Protein AF-A0A2N0VGQ1-F1 (afdb_monomer)

Organism: NCBI:txid2053187

Sequence (63 aa):
MKNSQNSAVQKESNLHTKRCLYCGQPEQLVWVHGHGQCAHCGTNVEECCRGESCFPQIDNSKA

Foldseek 3Di:
DDDDPDDDDDPPPPCPQDADPPPRHRADWDDDQHFTAGPPPRHTPDDNDPPPDPDPPPPPVPD

Nearest PDB structures (foldseek):
  4bts-assembly1_B9  TM=4.116E-01  e=4.292E-01  Tetrahymena thermophila
  2k4x-assembly1_A  TM=3.541E-01  e=1.572E+00  Thermoplasma acidophilum

Radius of gyration: 24.2 Å; Cα contacts (8 Å, |Δi|>4): 53; chains: 1; bounding box: 52×19×74 Å

Solvent-accessible surface area (backbone atoms only — not comparable to full-atom values): 4533 Å² total; per-residue (Å²): 137,86,85,76,85,81,76,83,86,85,79,82,72,82,76,75,73,57,49,35,91,86,78,66,46,74,60,45,71,41,80,50,93,90,23,39,21,31,70,86,78,66,49,62,78,42,74,78,62,91,71,7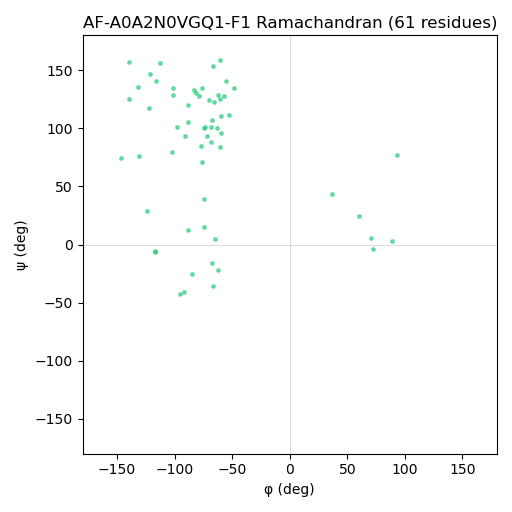8,62,94,62,81,83,80,72,80,87,80,120

Structure (mmCIF, N/CA/C/O backbone):
data_AF-A0A2N0VGQ1-F1
#
_entry.id   AF-A0A2N0VGQ1-F1
#
loop_
_atom_site.group_PDB
_atom_site.id
_atom_site.type_symbol
_atom_site.label_atom_id
_atom_site.label_alt_id
_ato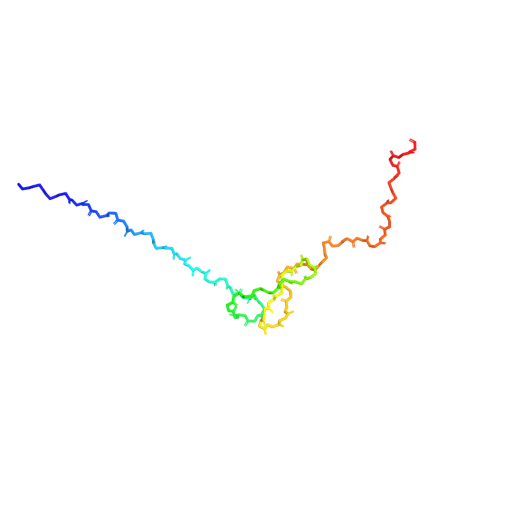m_site.label_comp_id
_atom_site.label_asym_id
_atom_s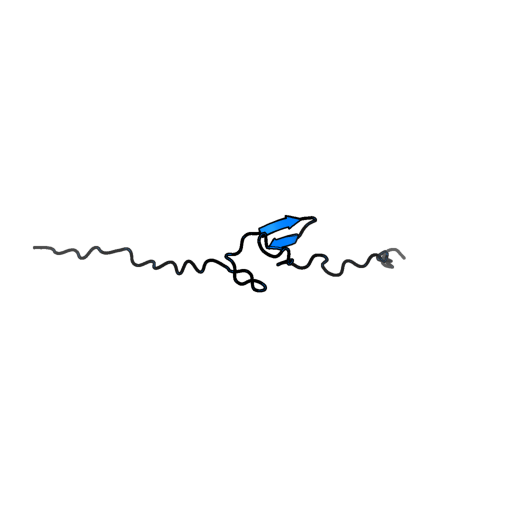ite.label_entity_id
_atom_site.label_seq_id
_atom_site.pdbx_PDB_ins_code
_atom_site.Cartn_x
_atom_site.Cartn_y
_atom_site.Cartn_z
_atom_site.occupancy
_atom_site.B_iso_or_equiv
_atom_site.auth_seq_id
_atom_site.auth_comp_id
_atom_site.auth_asym_id
_atom_site.auth_atom_id
_atom_site.pdbx_PDB_model_num
ATOM 1 N N . MET A 1 1 ? -7.329 11.469 60.378 1.00 48.19 1 MET A N 1
ATOM 2 C CA . MET A 1 1 ? -7.769 10.674 59.210 1.00 48.19 1 MET A CA 1
ATOM 3 C C . MET A 1 1 ? -6.887 11.050 58.028 1.00 48.19 1 MET A C 1
ATOM 5 O O . MET A 1 1 ? -6.798 12.230 57.723 1.00 48.19 1 MET A O 1
ATOM 9 N N . LYS A 1 2 ? -6.141 10.099 57.457 1.00 46.06 2 LYS A N 1
ATOM 10 C CA . LYS A 1 2 ? -5.176 10.345 56.373 1.00 46.06 2 LYS A CA 1
ATOM 11 C C . LYS A 1 2 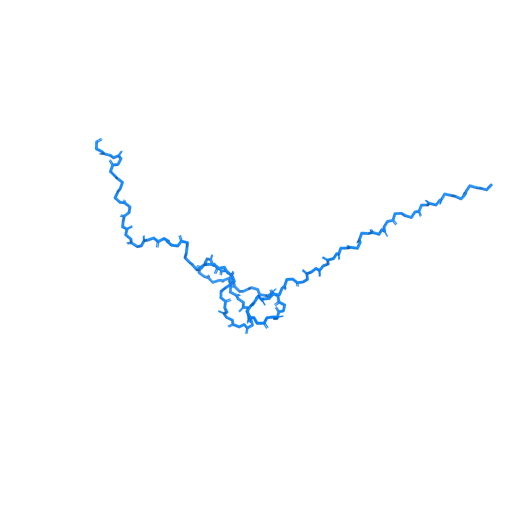? -5.853 9.990 55.044 1.00 46.06 2 LYS A C 1
ATOM 13 O O . LYS A 1 2 ? -5.954 8.805 54.746 1.00 46.06 2 LYS A O 1
ATOM 18 N N . ASN A 1 3 ? -6.328 10.969 54.273 1.00 47.62 3 ASN A N 1
ATOM 19 C CA . ASN A 1 3 ? -6.817 10.706 52.915 1.00 47.62 3 ASN A CA 1
ATOM 20 C C . ASN A 1 3 ? -5.672 10.879 51.918 1.00 47.62 3 ASN A C 1
ATOM 22 O O . ASN A 1 3 ? -5.360 11.975 51.465 1.00 47.62 3 ASN A O 1
ATOM 26 N N . SER A 1 4 ? -5.033 9.746 51.637 1.00 57.66 4 SER A N 1
ATOM 27 C CA . SER A 1 4 ? -4.065 9.552 50.569 1.00 57.66 4 SER A CA 1
ATOM 28 C C . SER A 1 4 ? -4.823 9.525 49.242 1.00 57.66 4 SER A C 1
ATOM 30 O O . SER A 1 4 ? -5.470 8.528 48.920 1.00 57.66 4 SER A O 1
ATOM 32 N N . GLN A 1 5 ? -4.808 10.628 48.493 1.00 64.56 5 GLN A N 1
ATOM 33 C CA . GLN A 1 5 ? -5.313 10.635 47.122 1.00 64.56 5 GLN A CA 1
ATOM 34 C C . GLN A 1 5 ? -4.274 9.978 46.218 1.00 64.56 5 GLN A C 1
ATOM 36 O O . GLN A 1 5 ? -3.409 10.618 45.630 1.00 64.56 5 GLN A O 1
ATOM 41 N N . ASN A 1 6 ? -4.360 8.653 46.172 1.00 64.50 6 ASN A N 1
ATOM 42 C CA . ASN A 1 6 ? -3.694 7.817 45.196 1.00 64.50 6 ASN A CA 1
ATOM 43 C C . ASN A 1 6 ? -4.640 7.701 43.994 1.00 64.50 6 ASN A C 1
ATOM 45 O O . ASN A 1 6 ? -5.672 7.037 44.074 1.00 64.50 6 ASN A O 1
ATOM 49 N N . SER A 1 7 ? -4.344 8.385 42.894 1.00 56.59 7 SER A N 1
ATOM 50 C CA . SER A 1 7 ? -5.025 8.165 41.611 1.00 56.59 7 SER A CA 1
ATOM 51 C C . SER A 1 7 ? -4.035 8.406 40.483 1.00 56.59 7 SER A C 1
ATOM 53 O O . SER A 1 7 ? -4.031 9.428 39.805 1.00 56.59 7 SER A O 1
ATOM 55 N N . ALA A 1 8 ? -3.142 7.429 40.336 1.00 62.72 8 ALA A N 1
ATOM 56 C CA . ALA A 1 8 ? -2.508 7.136 39.067 1.00 62.72 8 ALA A CA 1
ATOM 57 C C . ALA A 1 8 ? -3.580 6.760 38.024 1.00 62.72 8 ALA A C 1
ATOM 59 O O . ALA A 1 8 ? -4.644 6.258 38.378 1.00 62.72 8 ALA A O 1
ATOM 60 N N . VAL A 1 9 ? -3.210 6.893 36.748 1.00 59.38 9 VAL A N 1
ATOM 61 C CA . VAL A 1 9 ? -3.913 6.413 35.542 1.00 59.38 9 VAL A CA 1
ATOM 62 C C . VAL A 1 9 ? -4.861 7.426 34.887 1.00 59.38 9 VAL A C 1
ATOM 64 O O . VAL A 1 9 ? -6.076 7.287 34.906 1.00 59.38 9 VAL A O 1
ATOM 67 N N . GLN A 1 10 ? -4.276 8.385 34.167 1.00 58.00 10 GLN A N 1
ATOM 68 C CA . GLN A 1 10 ? -4.893 8.944 32.959 1.00 58.00 10 GLN A CA 1
ATOM 69 C C . GLN A 1 10 ? -3.849 8.958 31.838 1.00 58.00 10 GLN A C 1
ATOM 71 O O . GLN A 1 10 ? -3.230 9.973 31.540 1.00 58.00 10 GLN A O 1
ATOM 76 N N . LYS A 1 11 ? -3.582 7.782 31.258 1.00 56.88 11 LYS A N 1
ATOM 77 C CA . LYS A 1 11 ? -2.804 7.658 30.019 1.00 56.88 11 LYS A CA 1
ATOM 78 C C . LYS A 1 11 ? -3.801 7.409 28.894 1.00 56.88 11 LYS A C 1
ATOM 80 O O . LYS A 1 11 ? -4.024 6.268 28.504 1.00 56.88 11 LYS A O 1
ATOM 85 N N . GLU A 1 12 ? -4.446 8.473 28.430 1.00 60.72 12 GLU A N 1
ATOM 86 C CA . GLU A 1 12 ? -5.293 8.431 27.239 1.00 60.72 12 GLU A CA 1
ATOM 87 C C . GLU A 1 12 ? -4.386 8.208 26.024 1.00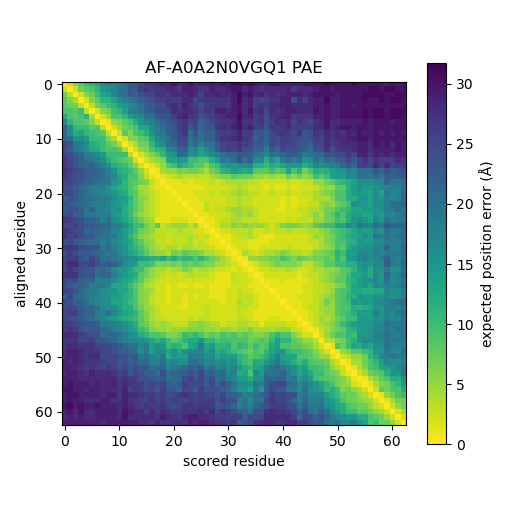 60.72 12 GLU A C 1
ATOM 89 O O . GLU A 1 12 ? -3.843 9.134 25.422 1.00 60.72 12 GLU A O 1
ATOM 94 N N . SER A 1 13 ? -4.129 6.940 25.704 1.00 58.81 13 SER A N 1
ATOM 95 C CA . SER A 1 13 ? -3.453 6.564 24.472 1.00 58.81 13 SER A CA 1
ATOM 96 C C . SER A 1 13 ? -4.400 6.877 23.325 1.00 58.81 13 SER A C 1
ATOM 98 O O . SER A 1 13 ? -5.348 6.133 23.072 1.00 58.81 13 SER A O 1
ATOM 100 N N . ASN A 1 14 ? -4.149 7.997 22.656 1.00 60.03 14 ASN A N 1
ATOM 101 C CA . ASN A 1 14 ? -4.761 8.363 21.394 1.00 60.03 14 ASN A CA 1
ATOM 102 C C . ASN A 1 14 ? -4.390 7.286 20.356 1.00 60.03 14 ASN A C 1
ATOM 104 O O . ASN A 1 14 ? -3.376 7.384 19.665 1.00 60.03 14 ASN A O 1
ATOM 108 N N . LEU A 1 15 ? -5.150 6.189 20.334 1.00 62.00 15 LEU A N 1
ATOM 109 C CA . L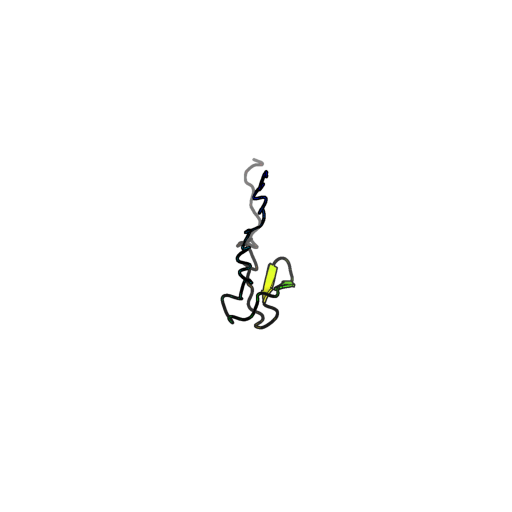EU A 1 15 ? -4.951 5.063 19.431 1.00 62.00 15 LEU A CA 1
ATOM 110 C C . LEU A 1 15 ? -5.474 5.490 18.057 1.00 62.00 15 LEU A C 1
ATOM 112 O O . LEU A 1 15 ? -6.543 5.068 17.619 1.00 62.00 15 LEU A O 1
ATOM 116 N N . HIS A 1 16 ? -4.740 6.394 17.404 1.00 69.38 16 HIS A N 1
ATOM 117 C CA . HIS A 1 16 ? -4.949 6.727 16.004 1.00 69.38 16 HIS A CA 1
ATOM 118 C C . HIS A 1 16 ? -4.745 5.437 15.215 1.00 69.38 16 HIS A C 1
ATOM 120 O O . HIS A 1 16 ? -3.622 5.032 14.915 1.00 69.38 16 HIS A O 1
ATOM 126 N N . THR A 1 17 ? -5.852 4.754 14.928 1.00 77.62 17 THR A N 1
ATOM 127 C CA . THR A 1 17 ? -5.862 3.657 13.971 1.00 77.62 17 THR A CA 1
ATOM 128 C C . THR A 1 17 ? -5.412 4.268 12.660 1.00 77.62 17 THR A C 1
ATOM 130 O O . THR A 1 17 ? -6.111 5.119 12.102 1.00 77.62 17 THR A O 1
ATOM 133 N N . LYS A 1 18 ? -4.211 3.898 12.216 1.00 85.12 18 LYS A N 1
ATOM 134 C CA . LYS A 1 18 ? -3.704 4.342 10.927 1.00 85.12 18 LYS A CA 1
ATOM 135 C C . LYS A 1 18 ? -4.723 3.955 9.857 1.00 85.12 18 LYS A C 1
ATOM 137 O O . LYS A 1 18 ? -5.367 2.910 9.952 1.00 85.12 18 LYS A O 1
ATOM 142 N N . ARG A 1 19 ? -4.927 4.832 8.881 1.00 91.75 19 ARG A N 1
ATOM 143 C CA . ARG A 1 19 ? -5.851 4.631 7.761 1.00 91.75 19 ARG A CA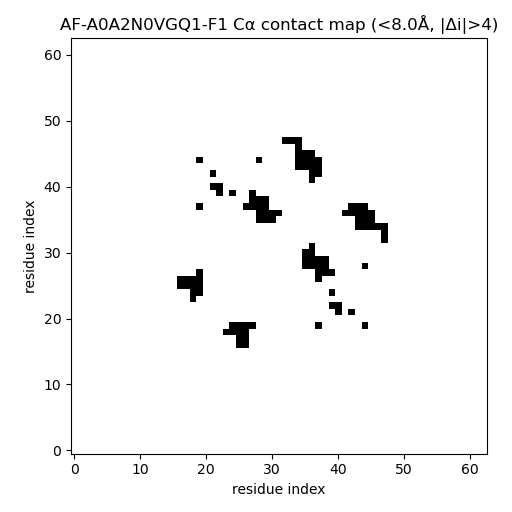 1
ATOM 144 C C . ARG A 1 19 ? -5.066 4.732 6.470 1.00 91.75 19 ARG A C 1
ATOM 146 O O . ARG A 1 19 ? -4.130 5.522 6.380 1.00 91.75 19 ARG A O 1
ATOM 153 N N . CYS A 1 20 ? -5.476 3.967 5.469 1.00 90.88 20 CYS A N 1
ATOM 154 C CA . CYS A 1 20 ? -4.914 4.078 4.135 1.00 90.88 20 CYS A CA 1
ATOM 155 C C . CYS A 1 20 ? -5.154 5.493 3.588 1.00 90.88 20 CYS A C 1
ATOM 157 O O . CYS A 1 20 ? -6.299 5.941 3.511 1.00 90.88 20 CYS A O 1
ATOM 159 N N . LEU A 1 21 ? -4.088 6.176 3.164 1.00 88.81 21 LEU A N 1
ATOM 160 C CA . LEU A 1 21 ? -4.164 7.530 2.601 1.00 88.81 21 LEU A CA 1
ATOM 161 C C . LEU A 1 21 ? -4.891 7.584 1.246 1.00 88.81 21 LEU A C 1
ATOM 163 O O . LEU A 1 21 ? -5.302 8.656 0.818 1.00 88.81 21 LEU A O 1
ATOM 167 N N . TYR A 1 22 ? -5.066 6.433 0.590 1.00 91.88 22 TYR A N 1
ATOM 168 C CA . TYR A 1 22 ? -5.688 6.327 -0.730 1.00 91.88 22 TYR A CA 1
ATOM 169 C C . TYR A 1 22 ? -7.184 5.996 -0.659 1.00 91.88 22 TYR A C 1
ATOM 171 O O . TYR A 1 22 ? -7.971 6.584 -1.393 1.00 91.88 22 TYR A O 1
ATOM 179 N N . CYS A 1 23 ? -7.596 5.074 0.221 1.00 93.75 23 CYS A N 1
ATOM 180 C CA . CYS A 1 23 ? -8.992 4.617 0.302 1.00 93.75 23 CYS A CA 1
ATOM 181 C C . CYS A 1 23 ? -9.696 4.927 1.634 1.00 93.75 23 CYS A C 1
ATOM 183 O O . CYS A 1 23 ? -10.891 4.667 1.769 1.00 93.75 23 CYS A O 1
ATOM 185 N N . GLY A 1 24 ? -8.981 5.446 2.638 1.00 91.19 24 GLY A N 1
ATOM 186 C CA . GLY A 1 24 ? -9.535 5.836 3.941 1.00 91.19 24 GLY A CA 1
ATOM 187 C C . GLY A 1 24 ? -9.944 4.680 4.866 1.00 91.19 24 GLY A C 1
ATOM 188 O O . GLY A 1 24 ? -10.334 4.928 6.014 1.00 91.19 24 GLY A O 1
ATOM 189 N N . GLN A 1 25 ? -9.846 3.428 4.406 1.00 92.94 25 GLN A N 1
ATOM 190 C CA . GLN A 1 25 ? -10.079 2.243 5.234 1.00 92.94 25 GLN A CA 1
ATOM 191 C C . GLN A 1 25 ? -8.998 2.110 6.318 1.00 92.94 25 GLN A C 1
ATOM 193 O O . GLN A 1 25 ? -7.886 2.616 6.126 1.00 92.94 25 GLN A O 1
ATOM 198 N N . PRO A 1 26 ? -9.295 1.454 7.455 1.00 91.31 26 PRO A N 1
ATOM 199 C CA . PRO A 1 26 ? -8.282 1.102 8.446 1.00 91.31 26 PRO A CA 1
ATOM 200 C C . PRO A 1 26 ? -7.074 0.438 7.778 1.00 91.31 26 PRO A C 1
ATOM 202 O O . PRO A 1 26 ? -7.224 -0.391 6.882 1.00 91.31 26 PRO A O 1
ATOM 205 N N . GLU A 1 27 ? -5.872 0.856 8.163 1.00 82.94 27 GLU A N 1
ATOM 206 C CA . GLU A 1 27 ? -4.640 0.385 7.544 1.00 82.94 27 GLU A CA 1
ATOM 207 C C . GLU A 1 27 ? -4.441 -1.097 7.865 1.00 82.94 27 GLU A C 1
ATOM 209 O O . GLU A 1 27 ? -4.117 -1.484 8.986 1.00 82.94 27 GLU A O 1
ATOM 214 N N . GLN A 1 28 ? -4.653 -1.923 6.845 1.00 88.81 28 GLN A N 1
ATOM 215 C CA . GLN A 1 28 ? -4.318 -3.336 6.829 1.00 88.81 28 GLN A CA 1
ATOM 216 C C . GLN A 1 28 ? -3.384 -3.570 5.645 1.00 88.81 28 GLN A C 1
ATOM 218 O O . GLN A 1 28 ? -3.761 -3.313 4.499 1.00 88.81 28 GLN A O 1
ATOM 223 N N . LEU A 1 29 ? -2.155 -4.005 5.933 1.00 90.25 29 LEU A N 1
ATOM 224 C CA . LEU A 1 29 ? -1.118 -4.222 4.929 1.00 90.25 29 LEU A CA 1
ATOM 225 C C . LEU A 1 29 ? -0.974 -5.706 4.589 1.00 90.25 29 LEU A C 1
ATOM 227 O O . LEU A 1 29 ? -0.890 -6.553 5.478 1.00 90.25 29 LEU A O 1
ATOM 231 N N . VAL A 1 30 ? -0.885 -5.991 3.295 1.00 89.56 30 VAL A N 1
ATOM 232 C CA . VAL A 1 30 ? -0.389 -7.245 2.729 1.00 89.56 30 VAL A CA 1
ATOM 233 C C . VAL A 1 30 ? 1.041 -6.995 2.264 1.00 89.56 30 VAL A C 1
ATOM 235 O O . VAL A 1 30 ? 1.299 -6.033 1.545 1.00 89.56 30 VAL A O 1
ATOM 238 N N . TRP A 1 31 ? 1.976 -7.845 2.677 1.00 87.69 31 TRP A N 1
ATOM 239 C CA . TRP A 1 31 ? 3.374 -7.746 2.260 1.00 87.69 31 TRP A CA 1
ATOM 240 C C . TRP A 1 31 ? 3.597 -8.516 0.962 1.00 87.69 31 TRP A C 1
ATOM 242 O O . TRP A 1 31 ? 3.383 -9.728 0.913 1.00 87.69 31 TRP A O 1
ATOM 252 N N . VAL A 1 32 ? 4.043 -7.817 -0.080 1.00 78.88 32 VAL A N 1
ATOM 253 C CA . VAL A 1 32 ? 4.320 -8.384 -1.407 1.00 78.88 32 VAL A CA 1
ATOM 254 C C . VAL A 1 32 ? 5.684 -7.905 -1.880 1.00 78.88 32 VAL A C 1
ATOM 256 O O . VAL A 1 32 ? 6.004 -6.736 -1.716 1.00 78.88 32 VAL A O 1
ATOM 259 N N . HIS A 1 33 ? 6.507 -8.801 -2.434 1.00 76.19 33 HIS A N 1
ATOM 260 C CA . HIS A 1 33 ? 7.790 -8.478 -3.086 1.00 76.19 33 HIS A CA 1
ATOM 261 C C . HIS A 1 33 ? 8.598 -7.328 -2.430 1.00 76.19 33 HIS A C 1
ATOM 263 O O . HIS A 1 33 ? 9.101 -6.448 -3.121 1.00 76.19 33 HIS A O 1
ATOM 269 N N . GLY A 1 34 ? 8.695 -7.314 -1.093 1.00 78.50 34 GLY A N 1
ATOM 270 C CA . GLY A 1 34 ? 9.492 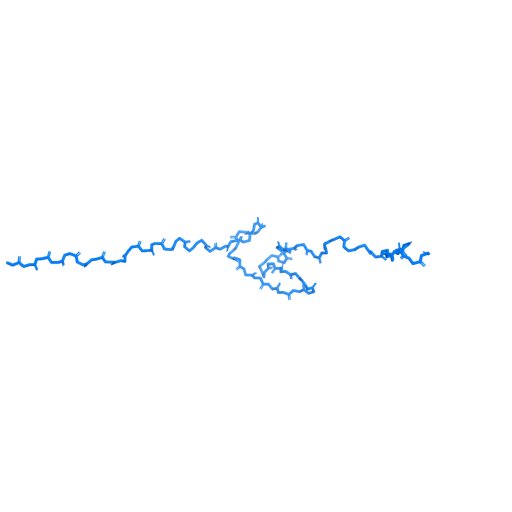-6.338 -0.340 1.00 78.50 34 GLY A CA 1
ATOM 271 C C . GLY A 1 34 ? 8.813 -5.022 0.073 1.00 78.50 34 GLY A C 1
ATOM 272 O O . GLY A 1 34 ? 9.493 -4.210 0.689 1.00 78.50 34 GLY A O 1
ATOM 273 N N . HIS A 1 35 ? 7.520 -4.803 -0.197 1.00 86.88 35 HIS A N 1
ATOM 274 C CA . HIS A 1 35 ? 6.791 -3.593 0.222 1.00 86.88 35 HIS A CA 1
ATOM 275 C C . HIS A 1 35 ? 5.361 -3.887 0.711 1.00 86.88 35 HIS A C 1
ATOM 277 O O . HIS A 1 35 ? 4.755 -4.913 0.376 1.00 86.88 35 HIS A O 1
ATOM 283 N N . GLY A 1 36 ? 4.816 -2.978 1.525 1.00 89.25 36 GLY A N 1
ATOM 284 C CA . GLY A 1 36 ? 3.437 -3.041 2.016 1.00 89.25 36 GLY A CA 1
ATOM 285 C C . GLY A 1 36 ? 2.396 -2.523 1.013 1.00 89.25 36 GLY A C 1
ATOM 286 O O . GLY A 1 36 ? 2.494 -1.403 0.507 1.00 89.25 36 GLY A O 1
ATOM 287 N N . GLN A 1 37 ? 1.345 -3.309 0.783 1.00 92.19 37 GLN A N 1
ATOM 288 C CA . GLN A 1 37 ? 0.177 -2.969 -0.033 1.00 92.19 37 GLN A CA 1
ATOM 289 C C . GLN A 1 37 ? -1.099 -2.927 0.815 1.00 92.19 37 GLN A C 1
ATOM 291 O O . GLN A 1 37 ? -1.305 -3.779 1.672 1.00 92.19 37 GLN A O 1
ATOM 296 N N . CYS A 1 38 ? -1.998 -1.972 0.572 1.00 93.25 38 CYS A N 1
ATOM 297 C CA . CYS A 1 38 ? -3.292 -1.926 1.249 1.00 93.25 38 CYS A CA 1
ATOM 298 C C . CYS A 1 38 ? -4.164 -3.132 0.864 1.00 93.25 38 CYS A C 1
ATOM 300 O O . CYS A 1 38 ? -4.517 -3.294 -0.303 1.00 93.25 38 CYS A O 1
ATOM 302 N N . ALA A 1 39 ? -4.603 -3.911 1.855 1.00 93.81 39 ALA A N 1
ATOM 303 C CA . ALA A 1 39 ? -5.469 -5.077 1.669 1.00 93.81 39 ALA A CA 1
ATOM 304 C C . ALA A 1 39 ? -6.848 -4.741 1.070 1.00 93.81 39 ALA A C 1
ATOM 306 O O . ALA A 1 39 ? -7.509 -5.614 0.516 1.00 93.81 39 ALA A O 1
ATOM 307 N N . HIS A 1 40 ? -7.295 -3.485 1.188 1.00 94.94 40 HIS A N 1
ATOM 308 C CA . HIS A 1 40 ? -8.620 -3.056 0.736 1.00 94.94 40 HIS A CA 1
ATOM 309 C C . HIS A 1 40 ? -8.641 -2.520 -0.699 1.00 94.94 40 HIS A C 1
ATOM 311 O O . HIS A 1 40 ? -9.585 -2.802 -1.429 1.00 94.94 40 HIS A O 1
ATOM 317 N N . CYS A 1 41 ? -7.642 -1.728 -1.104 1.00 93.62 41 CYS A N 1
ATOM 318 C CA . CYS A 1 41 ? -7.618 -1.096 -2.432 1.00 93.62 41 CYS A CA 1
ATOM 319 C C . CYS A 1 41 ? -6.458 -1.548 -3.325 1.00 93.62 41 CYS A C 1
ATOM 321 O O . CYS A 1 41 ? -6.392 -1.131 -4.477 1.00 93.62 41 CYS A O 1
ATOM 323 N N . GLY A 1 42 ? -5.528 -2.357 -2.811 1.00 90.69 42 GLY A N 1
ATOM 324 C CA . GLY A 1 42 ? -4.368 -2.833 -3.566 1.00 90.69 42 GLY A CA 1
ATOM 325 C C . GLY A 1 42 ? -3.327 -1.752 -3.870 1.00 90.69 42 GLY A C 1
ATOM 326 O O . GLY A 1 42 ? -2.367 -2.009 -4.584 1.00 90.69 42 GLY A O 1
ATOM 327 N N . THR A 1 43 ? -3.482 -0.532 -3.350 1.00 89.69 43 THR A N 1
ATOM 328 C CA . THR A 1 43 ? -2.471 0.517 -3.521 1.00 89.69 43 THR A CA 1
ATOM 329 C C . THR A 1 43 ? -1.292 0.254 -2.602 1.00 89.69 43 THR A C 1
ATOM 331 O O . THR A 1 43 ? -1.469 -0.038 -1.417 1.00 89.69 43 THR A O 1
ATOM 334 N N . ASN A 1 44 ? -0.089 0.386 -3.144 1.00 89.69 44 ASN A N 1
ATOM 335 C CA . ASN A 1 44 ? 1.136 0.244 -2.376 1.00 89.69 44 ASN A CA 1
ATOM 336 C C . ASN A 1 44 ? 1.263 1.434 -1.424 1.00 89.69 44 ASN A C 1
ATOM 338 O O . ASN A 1 44 ? 1.161 2.587 -1.840 1.00 89.69 44 ASN A O 1
ATOM 342 N N . VAL A 1 45 ? 1.393 1.136 -0.133 1.00 84.50 45 VAL A N 1
ATOM 343 C CA . VAL A 1 45 ? 1.561 2.142 0.923 1.00 84.50 45 VAL A CA 1
ATOM 344 C C . VAL A 1 45 ? 3.036 2.530 1.046 1.00 84.50 45 VAL A C 1
ATOM 346 O O . VAL A 1 45 ? 3.350 3.653 1.432 1.00 84.50 45 VAL A O 1
ATOM 349 N N . GLU A 1 46 ? 3.930 1.625 0.651 1.00 79.94 46 GLU A N 1
ATOM 350 C CA . GLU A 1 46 ? 5.369 1.846 0.552 1.00 79.94 46 GLU A CA 1
ATOM 351 C C . GLU A 1 46 ? 5.832 1.817 -0.913 1.00 79.94 46 GLU A C 1
ATOM 353 O O . GLU A 1 46 ? 5.183 1.232 -1.784 1.00 79.94 46 GLU A O 1
ATOM 358 N N . GLU A 1 47 ? 6.965 2.461 -1.196 1.00 73.88 47 GLU A N 1
ATOM 359 C CA . GLU A 1 47 ? 7.588 2.456 -2.522 1.00 73.88 47 GLU A CA 1
ATOM 360 C C . GLU A 1 47 ? 7.997 1.030 -2.942 1.00 73.88 47 GLU A C 1
ATOM 362 O O . GLU A 1 47 ? 8.683 0.330 -2.201 1.00 73.88 47 GLU A O 1
ATOM 367 N N . CYS A 1 48 ? 7.592 0.581 -4.139 1.00 69.38 48 CYS A N 1
ATOM 368 C CA . CYS A 1 48 ? 7.919 -0.772 -4.620 1.00 69.38 48 CYS A CA 1
ATOM 369 C C . CYS A 1 48 ? 9.407 -0.983 -4.874 1.00 69.38 48 CYS A C 1
ATOM 371 O O . CYS A 1 48 ? 9.923 -2.080 -4.690 1.00 69.38 48 CYS A O 1
ATOM 373 N N . CYS A 1 49 ? 10.064 0.068 -5.359 1.00 65.94 49 CYS A N 1
ATOM 374 C CA . CYS A 1 49 ? 11.460 0.071 -5.747 1.00 65.94 49 CYS A CA 1
ATOM 375 C C . CYS A 1 49 ? 12.044 1.397 -5.273 1.00 65.94 49 CYS A C 1
ATOM 377 O O . CYS A 1 49 ? 11.552 2.452 -5.677 1.00 65.94 49 CYS A O 1
ATOM 379 N N . ARG A 1 50 ? 13.127 1.365 -4.493 1.00 66.25 50 ARG A N 1
ATOM 380 C CA . ARG A 1 50 ? 13.880 2.569 -4.092 1.00 66.25 50 ARG A CA 1
ATOM 381 C C . ARG A 1 50 ? 14.731 3.136 -5.231 1.00 66.25 50 ARG A C 1
ATOM 383 O O . ARG A 1 50 ? 15.890 3.490 -5.038 1.00 66.25 50 ARG A O 1
ATOM 390 N N . GLY A 1 51 ? 14.198 3.123 -6.451 1.00 63.25 51 GLY A N 1
ATOM 391 C CA . GLY A 1 51 ? 14.935 3.515 -7.647 1.00 63.25 51 GLY A CA 1
ATOM 392 C C . GLY A 1 51 ? 16.182 2.668 -7.917 1.00 63.25 51 GLY A C 1
ATOM 393 O O . GLY A 1 51 ? 17.097 3.167 -8.573 1.00 63.25 51 GLY A O 1
ATOM 394 N N . GLU A 1 52 ? 16.243 1.418 -7.425 1.00 66.94 52 GLU A N 1
ATOM 395 C CA . GLU A 1 52 ? 17.309 0.490 -7.809 1.00 66.94 52 GLU A CA 1
ATOM 396 C C . GLU A 1 52 ? 17.352 0.420 -9.333 1.00 66.94 52 GLU A C 1
ATOM 398 O O . GLU A 1 52 ? 16.412 -0.001 -10.009 1.00 66.94 52 GLU A O 1
ATOM 403 N N . SER A 1 53 ? 18.435 0.955 -9.877 1.00 63.59 53 SER A N 1
ATOM 404 C CA . SER A 1 53 ? 18.627 1.063 -11.306 1.00 63.59 53 SER A CA 1
ATOM 405 C C . SER A 1 53 ? 19.059 -0.300 -11.824 1.00 63.59 53 SER A C 1
ATOM 407 O O . SER A 1 53 ? 20.049 -0.844 -11.349 1.00 63.59 53 SER A O 1
ATOM 409 N N . CYS A 1 54 ? 18.381 -0.836 -12.842 1.00 66.62 54 CYS A N 1
ATOM 410 C CA . CYS A 1 54 ? 18.788 -2.081 -13.512 1.00 66.62 54 CYS A CA 1
ATOM 411 C C . CYS A 1 54 ? 20.135 -1.966 -14.258 1.00 66.62 54 CYS A C 1
ATOM 413 O O . CYS A 1 54 ? 20.536 -2.890 -14.963 1.00 66.62 54 CYS A O 1
ATOM 415 N N . PHE A 1 55 ? 20.817 -0.824 -14.151 1.00 69.06 55 PHE A N 1
ATOM 416 C CA . PHE A 1 55 ? 22.130 -0.608 -14.726 1.00 69.06 55 PHE A CA 1
ATOM 417 C C . PHE A 1 55 ? 23.197 -1.160 -13.779 1.00 69.06 55 PHE A C 1
ATOM 419 O O . PHE A 1 55 ? 23.157 -0.862 -12.583 1.00 69.06 55 PHE A O 1
ATOM 426 N N . PRO A 1 56 ? 24.173 -1.931 -14.287 1.00 69.19 56 PRO A N 1
ATOM 427 C CA . PRO A 1 56 ? 25.304 -2.345 -13.476 1.00 69.19 56 PRO A CA 1
ATOM 428 C C . PRO A 1 56 ? 26.007 -1.098 -12.931 1.00 69.19 56 PRO A C 1
ATOM 430 O O . PRO A 1 56 ? 26.336 -0.177 -13.681 1.00 69.19 56 PRO A O 1
ATOM 433 N N . GLN A 1 57 ? 26.217 -1.065 -11.616 1.00 69.19 57 GLN A N 1
ATOM 434 C CA . GLN A 1 57 ? 27.103 -0.096 -10.983 1.00 69.19 57 GLN A CA 1
ATOM 435 C C . GLN A 1 57 ? 28.505 -0.384 -11.531 1.00 69.19 57 GLN A C 1
ATOM 437 O O . GLN A 1 57 ? 29.138 -1.354 -11.126 1.00 69.19 57 GLN A O 1
ATOM 442 N N . ILE A 1 58 ? 28.963 0.395 -12.512 1.00 69.81 58 ILE A N 1
ATOM 443 C CA . ILE A 1 58 ? 30.354 0.335 -12.961 1.00 69.81 58 ILE A CA 1
ATOM 444 C C . ILE A 1 58 ? 31.175 0.974 -11.841 1.00 69.81 58 ILE A C 1
ATOM 446 O O . ILE A 1 58 ? 31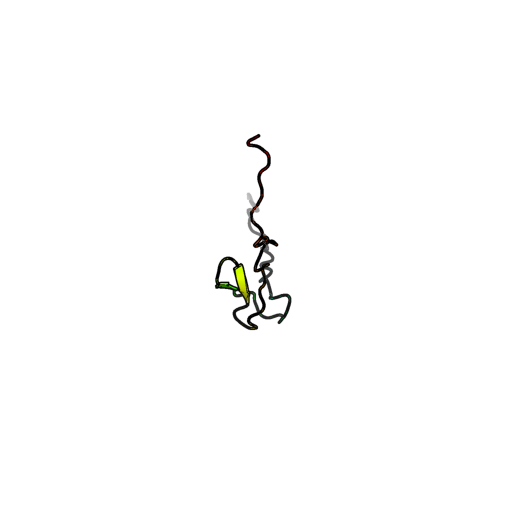.300 2.200 -11.777 1.00 69.81 58 ILE A O 1
ATOM 450 N N . ASP A 1 59 ? 31.679 0.165 -10.910 1.00 69.81 59 ASP A N 1
ATOM 451 C CA . ASP A 1 59 ? 32.615 0.645 -9.907 1.00 69.81 59 ASP A CA 1
ATOM 452 C C . ASP A 1 59 ? 33.985 0.848 -10.568 1.00 69.81 59 ASP A C 1
ATOM 454 O O . ASP A 1 59 ? 34.769 -0.068 -10.782 1.00 69.81 59 ASP A O 1
ATOM 458 N N . ASN A 1 60 ? 34.307 2.096 -10.903 1.00 68.38 60 ASN A N 1
ATOM 459 C CA . ASN A 1 60 ? 35.643 2.466 -11.388 1.00 68.38 60 ASN A CA 1
ATOM 460 C C . ASN A 1 60 ? 36.690 2.500 -10.252 1.00 68.38 60 ASN A C 1
ATOM 462 O O . ASN A 1 60 ? 37.763 3.076 -10.402 1.00 68.38 60 ASN A O 1
ATOM 466 N N . SER A 1 61 ? 36.384 1.917 -9.089 1.00 68.19 61 SER A N 1
ATOM 467 C CA . SER A 1 61 ? 37.210 1.960 -7.875 1.00 68.19 61 SER A CA 1
ATOM 468 C C . SER A 1 61 ? 38.250 0.833 -7.803 1.00 68.19 61 SER A C 1
ATOM 470 O O . SER A 1 61 ? 38.847 0.606 -6.750 1.00 68.19 61 SER A O 1
ATOM 472 N N . LYS A 1 62 ? 38.467 0.121 -8.912 1.00 60.44 62 LYS A N 1
ATOM 473 C CA . LYS A 1 62 ? 39.427 -0.983 -9.051 1.00 60.44 62 LYS A CA 1
ATOM 474 C C . LYS A 1 62 ? 40.432 -0.764 -10.197 1.00 60.44 62 LYS A C 1
ATOM 476 O O . LYS A 1 62 ? 40.889 -1.743 -10.780 1.00 60.44 62 LYS A O 1
ATOM 481 N N . ALA A 1 63 ? 40.743 0.492 -10.530 1.00 57.31 63 ALA A N 1
ATOM 482 C CA . ALA A 1 63 ? 41.856 0.840 -11.421 1.00 57.31 63 ALA A CA 1
ATOM 483 C C . ALA A 1 63 ? 43.166 0.998 -10.638 1.00 57.31 63 ALA A C 1
ATOM 485 O O . ALA A 1 63 ? 43.115 1.587 -9.533 1.00 57.31 63 ALA A O 1
#

Mean predicted aligned error: 14.86 Å

pLDDT: mean 74.87, std 14.09, range [46.06, 94.94]

Secondary structure (DSSP, 8-state):
------------------B-TTT-SB--EEEETTEEEETTT--BSS-S-S---SS-----TT-